Protein AF-A0A2R4KW93-F1 (afdb_monomer_lite)

Radius of gyration: 21.34 Å; chains: 1; bounding box: 61×33×48 Å

Sequence (169 aa):
RLFSSMPTSVLLRSTAVLHAAAIGPMVDVGSWVMSSKLMDTALTRGMVLGLVKSTFYDHFCAGEDAAAAAERVRSVYEASGLKGMLVYGVEHADDAATCDENMQHFLRTIEAAKSLPTSHFSSVVVKITAICPISLLKRVSDLLRWEYKSQNFKLSWKLRSFPVFSDSS

Foldseek 3Di:
DQCPLPDPVVVVLLVVLVVLVVDVVSVVVLVCCVVDCLCVDPVSVVVNVVVCCVHVCVNPPQDPALQSNLVSLVVSCVRGVDAAAAEDPDAADADQVQLVVVVVRLVRNVVSVVVDDCSSHDYYDDHVRRNDPPVVVVVVVVLVVVCVVDVVDDDPPDDCPDPVNPPND

Secondary structure (DSSP, 8-state):
-TTTTS-HHHHHHHHHHHHHHH-HHHHHHHHHHHHSGGGTSHHHHHHHHHHHIIIIIHHH-S-SSHHHHHHHHHHHHHHH-PPEEEE------SSHHHHHHHHHHHHHHHHHHHHS-TTTEEEEE--GGGTS-HHHHHHHHHHHHHHHH-TT---TT--TTSGGGSTT-

Structure (mmCIF, N/CA/C/O backbone):
data_AF-A0A2R4KW93-F1
#
_entry.id   AF-A0A2R4KW93-F1
#
loop_
_atom_site.group_PDB
_atom_site.id
_atom_site.type_symbol
_atom_site.label_atom_id
_atom_site.label_alt_id
_atom_site.label_comp_id
_atom_site.label_asym_id
_atom_site.label_entity_id
_atom_site.label_seq_id
_atom_site.pdbx_PDB_ins_code
_atom_site.Cartn_x
_atom_site.Cartn_y
_atom_site.Cartn_z
_atom_site.occupancy
_atom_site.B_iso_or_equiv
_atom_site.auth_seq_id
_atom_site.auth_comp_id
_atom_site.auth_asym_id
_atom_site.auth_atom_id
_atom_site.pdbx_PDB_model_num
ATOM 1 N N . ARG A 1 1 ? 1.742 -10.380 26.990 1.00 67.25 1 ARG A N 1
ATOM 2 C CA . ARG A 1 1 ? 0.655 -11.032 26.216 1.00 67.25 1 ARG A CA 1
ATOM 3 C C . ARG A 1 1 ? 0.236 -10.039 25.140 1.00 67.25 1 ARG A C 1
ATOM 5 O O . ARG A 1 1 ? -0.188 -8.962 25.511 1.00 67.25 1 ARG A O 1
ATOM 12 N N . LEU A 1 2 ? 0.417 -10.343 23.851 1.00 75.00 2 LEU A N 1
ATOM 13 C CA . LEU A 1 2 ? 0.266 -9.358 22.761 1.00 75.00 2 LEU A CA 1
ATOM 14 C C . LEU A 1 2 ? -1.121 -8.685 22.723 1.00 75.00 2 LEU A C 1
ATOM 16 O O . LEU A 1 2 ? -1.222 -7.494 22.475 1.00 75.00 2 LEU A O 1
ATOM 20 N N . PHE A 1 3 ? -2.176 -9.442 23.035 1.00 82.00 3 PHE A N 1
ATOM 21 C CA . PHE A 1 3 ? -3.566 -8.983 22.958 1.00 82.00 3 PHE A CA 1
ATOM 22 C C . PHE A 1 3 ? -4.198 -8.657 24.317 1.00 82.00 3 PHE A C 1
ATOM 24 O O . PHE A 1 3 ? -5.412 -8.517 24.400 1.00 82.00 3 PHE A O 1
ATOM 31 N N . SER A 1 4 ? -3.422 -8.562 25.405 1.00 84.00 4 SER A N 1
ATOM 32 C CA . SER A 1 4 ? -4.018 -8.351 26.736 1.00 84.00 4 SER A CA 1
ATOM 33 C C . SER A 1 4 ? -4.688 -6.990 26.910 1.00 84.00 4 SER A C 1
ATOM 35 O O . SER A 1 4 ? -5.534 -6.864 27.786 1.00 84.00 4 SER A O 1
ATOM 37 N N . SER A 1 5 ? -4.321 -5.991 26.105 1.00 83.50 5 SER A N 1
ATOM 38 C CA . SER A 1 5 ? -4.963 -4.672 26.105 1.00 83.50 5 SER A CA 1
ATOM 39 C C . SER A 1 5 ? -6.154 -4.566 25.145 1.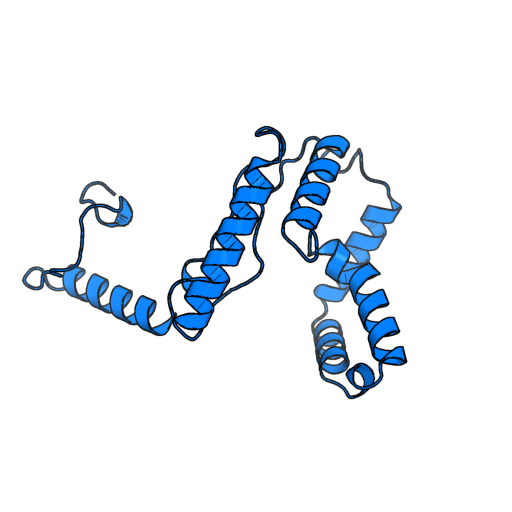00 83.50 5 SER A C 1
ATOM 41 O O . SER A 1 5 ? -6.785 -3.515 25.079 1.00 83.50 5 SER A O 1
ATOM 43 N N . MET A 1 6 ? -6.485 -5.634 24.406 1.00 85.88 6 MET A N 1
ATOM 44 C CA . MET A 1 6 ? -7.543 -5.614 23.394 1.00 85.88 6 MET A CA 1
ATOM 45 C C . MET A 1 6 ? -8.866 -6.164 23.946 1.00 85.88 6 MET A C 1
ATOM 47 O O . MET A 1 6 ? -8.869 -7.228 24.573 1.00 85.88 6 MET A O 1
ATOM 51 N N . PRO A 1 7 ? -10.010 -5.506 23.676 1.00 89.44 7 PRO A N 1
ATOM 52 C CA . PRO A 1 7 ? -11.316 -6.029 24.062 1.00 89.44 7 PRO A CA 1
ATOM 53 C C . PRO A 1 7 ? -11.619 -7.380 23.401 1.00 89.44 7 PRO A C 1
ATOM 55 O O . PRO A 1 7 ? -11.367 -7.578 22.211 1.00 89.44 7 PRO A O 1
ATOM 58 N N . THR A 1 8 ? -12.256 -8.297 24.136 1.00 92.75 8 THR A N 1
ATOM 59 C CA . THR A 1 8 ? -12.646 -9.620 23.613 1.00 92.75 8 THR A CA 1
ATOM 60 C C . THR A 1 8 ? -13.564 -9.521 22.392 1.00 92.75 8 THR A C 1
ATOM 62 O O . THR A 1 8 ? -13.446 -10.322 21.470 1.00 92.75 8 THR A O 1
ATOM 65 N N . SER A 1 9 ? -14.434 -8.508 22.333 1.00 91.44 9 SER A N 1
ATOM 66 C CA . SER A 1 9 ? -15.300 -8.250 21.175 1.00 91.44 9 SER A CA 1
ATOM 67 C C . SER A 1 9 ? -14.508 -7.952 19.897 1.00 91.44 9 SER A C 1
ATOM 69 O O . SER A 1 9 ? -14.866 -8.445 18.828 1.00 91.44 9 SER A O 1
ATOM 71 N N . VAL A 1 10 ? -13.405 -7.203 20.003 1.00 88.69 10 VAL A N 1
ATOM 72 C CA . VAL A 1 10 ? -12.506 -6.903 18.876 1.00 88.69 10 VAL A CA 1
ATOM 73 C C . VAL A 1 10 ? -11.824 -8.178 18.391 1.00 88.69 10 VAL A C 1
ATOM 75 O O . VAL A 1 10 ? -11.739 -8.402 17.184 1.00 88.69 10 VAL A O 1
ATOM 78 N N . LEU A 1 11 ? -11.393 -9.042 19.314 1.00 90.94 11 LEU A N 1
ATOM 79 C CA . LEU A 1 11 ? -10.766 -10.322 18.978 1.00 90.94 11 LEU A CA 1
ATOM 80 C C . LEU A 1 11 ? -11.750 -11.285 18.303 1.00 90.94 11 LEU A C 1
ATOM 82 O O . LEU A 1 11 ? -11.400 -11.897 17.296 1.00 90.94 11 LEU A O 1
ATOM 86 N N . LEU A 1 12 ? -12.986 -11.382 18.801 1.00 94.06 12 LEU A N 1
ATOM 87 C CA . LEU A 1 12 ? -14.033 -12.207 18.190 1.00 94.06 12 LEU A CA 1
ATOM 88 C C . LEU A 1 12 ? -14.399 -11.708 16.789 1.00 94.06 12 LEU A C 1
ATOM 90 O O . LEU A 1 12 ? -14.430 -12.501 15.851 1.00 94.06 12 LEU A O 1
ATOM 94 N N . ARG A 1 13 ? -14.605 -10.393 16.621 1.00 92.38 13 ARG A N 1
ATOM 95 C CA . ARG A 1 13 ? -14.867 -9.780 15.308 1.00 92.38 13 ARG A CA 1
ATOM 96 C C . ARG A 1 13 ? -13.715 -10.029 14.335 1.00 92.38 13 ARG A C 1
ATOM 98 O O . ARG A 1 13 ? -13.956 -10.448 13.209 1.00 92.38 13 ARG A O 1
ATOM 105 N N . SER A 1 14 ? -12.478 -9.826 14.783 1.00 91.81 14 SER A N 1
ATOM 106 C CA . SER A 1 14 ? -11.270 -10.083 13.988 1.00 91.81 14 SER A CA 1
ATOM 107 C C . SER A 1 14 ? -11.171 -11.547 13.560 1.00 91.81 14 SER A C 1
ATOM 109 O O . SER A 1 14 ? -10.913 -11.837 12.398 1.00 91.81 14 SER A O 1
ATOM 111 N N . THR A 1 15 ? -11.449 -12.471 14.480 1.00 94.00 15 THR A N 1
ATOM 112 C CA . THR A 1 15 ? -11.450 -13.916 14.213 1.00 94.00 15 THR A CA 1
ATOM 113 C C . THR A 1 15 ? -12.522 -14.289 13.188 1.00 94.00 15 THR A C 1
ATOM 115 O O . THR A 1 15 ? -12.241 -15.023 12.245 1.00 94.00 15 THR A O 1
ATOM 118 N N . ALA A 1 16 ? -13.734 -13.744 13.319 1.00 94.12 16 ALA A N 1
ATOM 119 C CA . ALA A 1 16 ? -14.820 -13.982 12.372 1.00 94.12 16 ALA A CA 1
ATOM 120 C C . ALA A 1 16 ? -14.486 -13.468 10.960 1.00 94.12 16 ALA A C 1
ATOM 122 O O . ALA A 1 16 ? -14.673 -14.199 9.989 1.00 94.12 16 ALA A O 1
ATOM 123 N N . VAL A 1 17 ? -13.950 -12.245 10.844 1.00 93.69 17 VAL A N 1
ATOM 124 C CA . VAL A 1 17 ? -13.523 -11.670 9.554 1.00 93.69 17 VAL A CA 1
ATOM 125 C C . VAL A 1 17 ? -12.410 -12.508 8.925 1.00 93.69 17 VAL A C 1
ATOM 127 O O . VAL A 1 17 ? -12.484 -12.825 7.739 1.00 93.69 17 VAL A O 1
ATOM 130 N N . LEU A 1 18 ? -11.415 -12.924 9.712 1.00 93.62 18 LEU A N 1
ATOM 131 C CA . LEU A 1 18 ? -10.307 -13.742 9.223 1.00 93.62 18 LEU A CA 1
ATOM 132 C C . LEU A 1 18 ? -10.777 -15.116 8.726 1.00 93.62 18 LEU A C 1
ATOM 134 O O . LEU A 1 18 ? -10.359 -15.559 7.659 1.00 93.62 18 LEU A O 1
ATOM 138 N N . HIS A 1 19 ? -11.683 -15.776 9.454 1.00 94.44 19 HIS A N 1
ATOM 139 C CA . HIS A 1 19 ? -12.269 -17.040 9.004 1.00 94.44 19 HIS A CA 1
ATOM 140 C C . HIS A 1 19 ? -13.100 -16.876 7.734 1.00 94.44 19 HIS A C 1
ATOM 142 O O . HIS A 1 19 ? -12.997 -17.712 6.840 1.00 94.44 19 HIS A O 1
ATOM 148 N N . ALA A 1 20 ? -13.882 -15.801 7.622 1.00 92.62 20 ALA A N 1
ATOM 149 C CA . ALA A 1 20 ? -14.628 -15.512 6.403 1.00 92.62 20 ALA A CA 1
ATOM 150 C C . ALA A 1 20 ? -13.688 -15.300 5.203 1.00 92.62 20 ALA A C 1
ATOM 152 O O . ALA A 1 20 ? -13.938 -15.854 4.136 1.00 92.62 20 ALA A O 1
ATOM 153 N N . ALA A 1 21 ? -12.579 -14.574 5.389 1.00 91.69 21 ALA A N 1
ATOM 154 C CA . ALA A 1 21 ? -11.564 -14.352 4.354 1.00 91.69 21 ALA A CA 1
ATOM 155 C C . ALA A 1 21 ? -10.820 -15.635 3.939 1.00 91.69 21 ALA A C 1
ATOM 157 O O . ALA A 1 21 ? -10.337 -15.731 2.815 1.00 91.69 21 ALA A O 1
ATOM 158 N N . ALA A 1 22 ? -10.722 -16.626 4.829 1.00 93.06 22 ALA A N 1
ATOM 159 C CA . ALA A 1 22 ? -10.073 -17.905 4.542 1.00 93.06 22 ALA A CA 1
ATOM 160 C C . ALA A 1 22 ? -10.954 -18.873 3.727 1.00 93.06 22 ALA A C 1
ATOM 162 O O . ALA A 1 22 ? -10.458 -19.878 3.216 1.00 93.06 22 ALA A O 1
ATOM 163 N N . ILE A 1 23 ? -12.257 -18.600 3.605 1.00 94.69 23 ILE A N 1
ATOM 164 C CA . ILE A 1 23 ? -13.203 -19.436 2.862 1.00 94.69 23 ILE A CA 1
ATOM 165 C C . ILE A 1 23 ? -13.326 -18.882 1.439 1.00 94.69 23 ILE A C 1
ATOM 167 O O . ILE A 1 23 ? -14.016 -17.890 1.218 1.00 94.69 23 ILE A O 1
ATOM 171 N N . GLY A 1 24 ? -12.700 -19.551 0.464 1.00 92.31 24 GLY A N 1
ATOM 172 C CA . GLY A 1 24 ? -12.696 -19.134 -0.951 1.00 92.31 24 GLY A CA 1
ATOM 173 C C . GLY A 1 24 ? -14.073 -18.726 -1.498 1.00 92.31 24 GLY A C 1
ATOM 174 O O . GLY A 1 24 ? -14.223 -17.582 -1.919 1.00 92.31 24 GLY A O 1
ATOM 175 N N . PRO A 1 25 ? -15.120 -19.566 -1.366 1.00 94.62 25 PRO A N 1
ATOM 176 C CA . PRO A 1 25 ? -16.466 -19.210 -1.821 1.00 94.62 25 PRO A CA 1
ATOM 177 C C . PRO A 1 25 ? -17.031 -17.916 -1.215 1.00 94.62 25 PRO A C 1
ATOM 179 O O . PRO A 1 25 ? -17.805 -17.220 -1.864 1.00 94.62 25 PRO A O 1
ATOM 182 N N . MET A 1 26 ? -16.660 -17.567 0.022 1.00 91.25 26 MET A N 1
ATOM 183 C CA . MET A 1 26 ? -17.099 -16.315 0.647 1.00 91.25 26 MET A CA 1
ATOM 184 C C . MET A 1 26 ? -16.399 -15.104 0.015 1.00 91.25 26 MET A C 1
ATOM 186 O O . MET A 1 26 ? -17.035 -14.080 -0.237 1.00 91.25 26 MET A O 1
ATOM 190 N N . VAL A 1 27 ? -15.106 -15.229 -0.293 1.00 90.19 27 VAL A N 1
ATOM 191 C CA . VAL A 1 27 ? -14.346 -14.199 -1.018 1.00 90.19 27 VAL A CA 1
ATOM 192 C C . VAL A 1 27 ? -14.896 -14.009 -2.435 1.00 90.19 27 VAL A C 1
ATOM 194 O O . VAL A 1 27 ? -15.042 -12.870 -2.890 1.00 90.19 27 VAL A O 1
ATOM 197 N N . ASP A 1 28 ? -15.276 -15.099 -3.103 1.00 92.69 28 ASP A N 1
ATOM 198 C CA . ASP A 1 28 ? -15.870 -15.063 -4.442 1.00 92.69 28 ASP A CA 1
ATOM 199 C C . ASP A 1 28 ? -17.220 -14.336 -4.439 1.00 92.69 28 ASP A C 1
ATOM 201 O O . ASP A 1 28 ? -17.458 -13.459 -5.271 1.00 92.69 28 ASP A O 1
ATOM 205 N N . VAL A 1 29 ? -18.085 -14.629 -3.459 1.00 91.62 29 VAL A N 1
ATOM 206 C CA . VAL A 1 29 ? -19.358 -13.911 -3.274 1.00 91.62 29 VAL A CA 1
ATOM 207 C C . VAL A 1 29 ? -19.112 -12.425 -3.026 1.00 91.62 29 VAL A C 1
ATOM 209 O O . VAL A 1 29 ? -19.776 -11.593 -3.641 1.00 91.62 29 VAL A O 1
ATOM 212 N N . GLY A 1 30 ? -18.147 -12.068 -2.174 1.00 90.50 30 GLY A N 1
ATOM 213 C CA . GLY A 1 30 ? -17.786 -10.669 -1.934 1.00 90.50 30 GLY A CA 1
ATOM 214 C C . GLY A 1 30 ? -17.335 -9.955 -3.212 1.00 90.50 30 GLY A C 1
ATOM 215 O O . GLY A 1 30 ? -17.814 -8.864 -3.518 1.00 90.50 30 GLY A O 1
ATOM 216 N N . SER A 1 31 ? -16.481 -10.604 -4.002 1.00 90.75 31 SER A N 1
ATOM 217 C CA . SER A 1 31 ? -15.989 -10.080 -5.283 1.00 90.75 31 SER A CA 1
ATOM 218 C C . SER A 1 31 ? -17.117 -9.911 -6.305 1.00 90.75 31 SER A C 1
ATOM 220 O O . SER A 1 31 ? -17.186 -8.901 -7.012 1.00 90.75 31 SER A O 1
ATOM 222 N N . TRP A 1 32 ? -18.054 -10.861 -6.344 1.00 93.88 32 TRP A N 1
ATOM 223 C CA . TRP A 1 32 ? -19.257 -10.763 -7.164 1.00 93.88 32 TRP A CA 1
ATOM 224 C C . TRP A 1 32 ? -20.152 -9.598 -6.725 1.00 93.88 32 TRP A C 1
ATOM 226 O O . TRP A 1 32 ? -20.562 -8.799 -7.561 1.00 93.88 32 TRP A O 1
ATOM 236 N N . VAL A 1 33 ? -20.406 -9.430 -5.421 1.00 91.75 33 VAL A N 1
ATOM 237 C CA . VAL A 1 33 ? -21.207 -8.305 -4.904 1.00 91.75 33 VAL A CA 1
ATOM 238 C C . VAL A 1 33 ? -20.583 -6.969 -5.310 1.00 91.75 33 VAL A C 1
ATOM 240 O O . VAL A 1 33 ? -21.297 -6.100 -5.816 1.00 91.75 33 VAL A O 1
ATOM 243 N N . MET A 1 34 ? -19.262 -6.828 -5.158 1.00 89.38 34 MET A N 1
ATOM 244 C CA . MET A 1 34 ? -18.517 -5.609 -5.504 1.00 89.38 34 MET A CA 1
ATOM 245 C C . MET A 1 34 ? -18.493 -5.305 -7.009 1.00 89.38 34 MET A C 1
ATOM 247 O O . MET A 1 34 ? -18.284 -4.156 -7.386 1.00 89.38 34 MET A O 1
ATOM 251 N N . SER A 1 35 ? -18.729 -6.301 -7.866 1.00 91.12 35 SER A N 1
ATOM 252 C CA . SER A 1 35 ? -18.816 -6.144 -9.327 1.00 91.12 35 SER A CA 1
ATOM 253 C C . SER A 1 35 ? -20.254 -6.158 -9.866 1.00 91.12 35 SER A C 1
ATOM 255 O O . SER A 1 35 ? -20.471 -6.017 -11.068 1.00 91.12 35 SER A O 1
ATOM 257 N N . SER A 1 36 ? -21.253 -6.319 -8.994 1.00 91.25 36 SER A N 1
ATOM 258 C CA . SER A 1 36 ? -22.665 -6.429 -9.370 1.00 91.25 36 SER A CA 1
ATOM 259 C C . SER A 1 36 ? -23.372 -5.072 -9.473 1.00 91.25 36 SER A C 1
ATOM 261 O O . SER A 1 36 ? -22.928 -4.063 -8.925 1.00 91.25 36 SER A O 1
ATOM 263 N N . LYS A 1 37 ? -24.580 -5.083 -10.055 1.00 89.75 37 LYS A N 1
ATOM 264 C CA . LYS A 1 37 ? -25.477 -3.913 -10.134 1.00 89.75 37 LYS A CA 1
ATOM 265 C C . LYS A 1 37 ? -25.911 -3.348 -8.775 1.00 89.75 37 LYS A C 1
ATOM 267 O O . LYS A 1 37 ? -26.476 -2.259 -8.709 1.00 89.75 37 LYS A O 1
ATOM 272 N N . LEU A 1 38 ? -25.647 -4.056 -7.671 1.00 84.06 38 LEU A N 1
ATOM 273 C CA . LEU A 1 38 ? -25.853 -3.521 -6.321 1.00 84.06 38 LEU A CA 1
ATOM 274 C C . LEU A 1 38 ? -24.967 -2.295 -6.049 1.00 84.06 38 LEU A C 1
ATOM 276 O O . LEU A 1 38 ? -25.319 -1.475 -5.200 1.00 84.06 38 LEU A O 1
ATOM 280 N N . MET A 1 39 ? -23.859 -2.139 -6.781 1.00 89.50 39 MET A N 1
ATOM 281 C CA . MET A 1 39 ? -23.004 -0.950 -6.741 1.00 89.50 39 MET A CA 1
ATOM 282 C C . MET A 1 39 ? -23.536 0.234 -7.559 1.00 89.50 39 MET A C 1
ATOM 284 O O . MET A 1 39 ? -23.073 1.354 -7.348 1.00 89.50 39 MET A O 1
ATOM 288 N N . ASP A 1 40 ? -24.515 0.028 -8.444 1.00 88.06 40 ASP A N 1
ATOM 289 C CA . ASP A 1 40 ? -24.965 1.069 -9.381 1.00 88.06 40 ASP A CA 1
ATOM 290 C C . ASP A 1 40 ? -25.869 2.110 -8.709 1.00 88.06 40 ASP A C 1
ATOM 292 O O . ASP A 1 40 ? -25.903 3.274 -9.108 1.00 88.06 40 ASP A O 1
ATOM 296 N N . THR A 1 41 ? -26.603 1.711 -7.666 1.00 89.25 41 THR A N 1
ATOM 297 C CA . THR A 1 41 ? -27.557 2.596 -6.981 1.00 89.25 41 THR A CA 1
ATOM 298 C C . THR A 1 41 ? -26.934 3.173 -5.714 1.00 89.25 41 THR A C 1
ATOM 300 O O . THR A 1 41 ? -26.390 2.436 -4.895 1.00 89.25 41 THR A O 1
ATOM 303 N N . ALA A 1 42 ? -27.056 4.487 -5.497 1.00 87.81 42 ALA A N 1
ATOM 304 C CA . ALA A 1 42 ? -26.417 5.171 -4.366 1.00 87.81 42 ALA A CA 1
ATOM 305 C C . ALA A 1 42 ? -26.795 4.582 -2.991 1.00 87.81 42 ALA A C 1
ATOM 307 O O . ALA A 1 42 ? -25.938 4.452 -2.118 1.00 87.81 42 ALA A O 1
ATOM 308 N N . LEU A 1 43 ? -28.059 4.178 -2.811 1.00 91.19 43 LEU A N 1
ATOM 309 C CA . LEU A 1 43 ? -28.551 3.607 -1.555 1.00 91.19 43 LEU A CA 1
ATOM 310 C C . LEU A 1 43 ? -27.926 2.235 -1.255 1.00 91.19 43 LEU A C 1
ATOM 312 O O . LEU A 1 43 ? -27.356 2.032 -0.183 1.00 91.19 43 LEU A O 1
ATOM 316 N N . THR A 1 44 ? -28.012 1.298 -2.202 1.00 88.38 44 THR A N 1
ATOM 317 C CA . THR A 1 44 ? -27.484 -0.067 -2.038 1.00 88.38 44 THR A CA 1
ATOM 318 C C . THR A 1 44 ? -25.964 -0.061 -1.952 1.00 88.38 44 THR A C 1
ATOM 320 O O . THR A 1 44 ? -25.396 -0.736 -1.095 1.00 88.38 44 THR A O 1
ATOM 323 N N . ARG A 1 45 ? -25.304 0.779 -2.757 1.00 89.75 45 ARG A N 1
ATOM 324 C CA . ARG A 1 45 ? -23.861 1.014 -2.686 1.00 89.75 45 ARG A CA 1
ATOM 325 C C . ARG A 1 45 ? -23.446 1.508 -1.304 1.00 89.75 45 ARG A C 1
ATOM 327 O O . ARG A 1 45 ? -22.499 0.974 -0.739 1.00 89.75 45 ARG A O 1
ATOM 334 N N . GLY A 1 46 ? -24.157 2.489 -0.747 1.00 89.44 46 GLY A N 1
ATOM 335 C CA . GLY A 1 46 ? -23.874 3.023 0.586 1.00 89.44 46 GLY A CA 1
ATOM 336 C C . GLY A 1 46 ? -23.985 1.962 1.682 1.00 89.44 46 GLY A C 1
ATOM 337 O O . GLY A 1 46 ? -23.099 1.861 2.527 1.00 89.44 46 GLY A O 1
ATOM 338 N N . MET A 1 47 ? -25.024 1.123 1.634 1.00 90.06 47 MET A N 1
ATOM 339 C CA . MET A 1 47 ? -25.194 0.015 2.581 1.00 90.06 47 MET A CA 1
ATOM 340 C C . MET A 1 47 ? -24.063 -1.012 2.487 1.00 90.06 47 MET A C 1
ATOM 342 O O . MET A 1 47 ? -23.481 -1.386 3.505 1.00 90.06 47 MET A O 1
ATOM 346 N N . VAL A 1 48 ? -23.728 -1.448 1.272 1.00 89.38 48 VAL A N 1
ATOM 347 C CA . VAL A 1 48 ? -22.670 -2.442 1.057 1.00 89.38 48 VAL A CA 1
ATOM 348 C C . VAL A 1 48 ? -21.305 -1.878 1.451 1.00 89.38 48 VAL A C 1
ATOM 350 O O . VAL A 1 48 ? -20.580 -2.532 2.196 1.00 89.38 48 VAL A O 1
ATOM 353 N N . LEU A 1 49 ? -20.966 -0.653 1.034 1.00 89.31 49 LEU A N 1
ATOM 354 C CA . LEU A 1 49 ? -19.713 -0.007 1.435 1.00 89.31 49 LEU A CA 1
ATOM 355 C C . LEU A 1 49 ? -19.646 0.206 2.947 1.00 89.31 49 LEU A C 1
ATOM 357 O O . LEU A 1 49 ? -18.589 -0.005 3.530 1.00 89.31 49 LEU A O 1
ATOM 361 N N . GLY A 1 50 ? -20.758 0.559 3.597 1.00 90.06 50 GLY A N 1
ATOM 362 C CA . GLY A 1 50 ? -20.832 0.654 5.054 1.00 90.06 50 GLY A CA 1
ATOM 363 C C . GLY A 1 50 ? -20.520 -0.677 5.740 1.00 90.06 50 GLY A C 1
ATOM 364 O O . GLY A 1 50 ? -19.709 -0.715 6.664 1.00 90.06 50 GLY A O 1
ATOM 365 N N . LEU A 1 51 ? -21.094 -1.777 5.243 1.00 88.75 51 LEU A N 1
ATOM 366 C CA . LEU A 1 51 ? -20.860 -3.121 5.772 1.00 88.75 51 LEU A CA 1
ATOM 367 C C . LEU A 1 51 ? -19.416 -3.587 5.551 1.00 88.75 51 LEU A C 1
ATOM 369 O O . LEU A 1 51 ? -18.787 -4.112 6.473 1.00 88.75 51 LEU A O 1
ATOM 373 N N . VAL A 1 52 ? -18.866 -3.373 4.353 1.00 88.81 52 VAL A N 1
ATOM 374 C CA . VAL A 1 52 ? -17.462 -3.681 4.033 1.00 88.81 52 VAL A CA 1
ATOM 375 C C . VAL A 1 52 ? -16.527 -2.846 4.909 1.00 88.81 52 VAL A C 1
ATOM 377 O O . VAL A 1 52 ? -15.585 -3.389 5.493 1.00 88.81 52 VAL A O 1
ATOM 380 N N . LYS A 1 53 ? -16.838 -1.552 5.081 1.00 88.75 53 LYS A N 1
ATOM 381 C CA . LYS A 1 53 ? -16.105 -0.631 5.954 1.00 88.75 53 LYS A CA 1
ATOM 382 C C . LYS A 1 53 ? -16.077 -1.143 7.391 1.00 88.75 53 LYS A C 1
ATOM 384 O O . LYS A 1 53 ? -15.009 -1.228 7.983 1.00 88.75 53 LYS A O 1
ATOM 389 N N . SER A 1 54 ? -17.219 -1.577 7.926 1.00 86.62 54 SER A N 1
ATOM 390 C CA . SER A 1 54 ? -17.334 -2.116 9.286 1.00 86.62 54 SER A CA 1
ATOM 391 C C . SER A 1 54 ? -16.864 -3.567 9.446 1.00 86.62 54 SER A C 1
ATOM 393 O O . SER A 1 54 ? -17.033 -4.144 10.520 1.00 86.62 54 SER A O 1
ATOM 395 N N . THR A 1 55 ? -16.301 -4.210 8.425 1.00 88.31 55 THR A N 1
ATOM 396 C CA . THR A 1 55 ? -15.840 -5.607 8.508 1.00 88.31 55 THR A CA 1
ATOM 397 C C . THR A 1 55 ? -14.411 -5.739 7.995 1.00 88.31 55 THR A C 1
ATOM 399 O O . THR A 1 55 ? -13.478 -5.453 8.742 1.00 88.31 55 THR A O 1
ATOM 402 N N . PHE A 1 56 ? -14.239 -6.159 6.743 1.00 89.31 56 PHE A N 1
ATOM 403 C CA . PHE A 1 56 ? -12.951 -6.458 6.124 1.00 89.31 56 PHE A CA 1
ATOM 404 C C . PHE A 1 56 ? -12.049 -5.234 6.064 1.00 89.31 56 PHE A C 1
ATOM 406 O O . PHE A 1 56 ? -10.872 -5.323 6.399 1.00 89.31 56 PHE A O 1
ATOM 413 N N . TYR A 1 57 ? -12.605 -4.085 5.690 1.00 90.06 57 TYR A N 1
ATOM 414 C CA . TYR A 1 57 ? -11.820 -2.871 5.542 1.00 90.06 57 TYR A CA 1
ATOM 415 C C . TYR A 1 57 ? -11.211 -2.426 6.875 1.00 90.06 57 TYR A C 1
ATOM 417 O O . TYR A 1 57 ? -10.005 -2.288 6.971 1.00 90.06 57 TYR A O 1
ATOM 425 N N . ASP A 1 58 ? -12.008 -2.277 7.934 1.00 89.06 58 ASP A N 1
ATOM 426 C CA . ASP A 1 58 ? -11.502 -1.879 9.256 1.00 89.06 58 ASP A CA 1
ATOM 427 C C . ASP A 1 58 ? -10.552 -2.921 9.885 1.00 89.06 58 ASP A C 1
ATOM 429 O O . ASP A 1 58 ? -9.750 -2.582 10.760 1.00 89.06 58 ASP A O 1
ATOM 433 N N . HIS A 1 59 ? -10.618 -4.180 9.435 1.00 90.25 59 HIS A N 1
ATOM 434 C CA . HIS A 1 59 ? -9.708 -5.242 9.863 1.00 90.25 59 HIS A CA 1
ATOM 435 C C . HIS A 1 59 ? -8.357 -5.215 9.125 1.00 90.25 59 HIS A C 1
ATOM 437 O O . HIS A 1 59 ? -7.321 -5.383 9.765 1.00 90.25 59 HIS A O 1
ATOM 443 N N . PHE A 1 60 ? -8.351 -4.992 7.805 1.00 92.12 60 PHE A N 1
ATOM 444 C CA . PHE A 1 60 ? -7.149 -5.086 6.962 1.00 92.12 60 PHE A CA 1
ATOM 445 C C . PHE A 1 60 ? -6.538 -3.733 6.567 1.00 92.12 60 PHE A C 1
ATOM 447 O O . PHE A 1 60 ? -5.350 -3.663 6.255 1.00 92.12 60 PHE A O 1
ATOM 454 N N . CYS A 1 61 ? -7.319 -2.656 6.581 1.00 93.38 61 CYS A N 1
ATOM 455 C CA . CYS A 1 61 ? -6.909 -1.318 6.174 1.00 93.38 61 CYS A CA 1
ATOM 456 C C . CYS A 1 61 ? -6.885 -0.376 7.382 1.00 93.38 61 CYS A C 1
ATOM 458 O O . CYS A 1 61 ? -7.838 -0.281 8.154 1.00 93.38 61 CYS A O 1
ATOM 460 N N . ALA A 1 62 ? -5.782 0.357 7.531 1.00 93.25 62 ALA A N 1
ATOM 461 C CA . ALA A 1 62 ? -5.613 1.307 8.627 1.00 93.25 62 ALA A CA 1
ATOM 462 C C . ALA A 1 62 ? -6.414 2.609 8.428 1.00 93.25 62 ALA A C 1
ATOM 464 O O . ALA A 1 62 ? -6.716 3.286 9.407 1.00 93.25 62 ALA A O 1
ATOM 465 N N . GLY A 1 63 ? -6.763 2.956 7.187 1.00 93.00 63 GLY A N 1
ATOM 466 C CA . GLY A 1 63 ? -7.493 4.173 6.840 1.00 93.00 63 GLY A CA 1
ATOM 467 C C . GLY A 1 63 ? -7.587 4.383 5.328 1.00 93.00 63 GLY A C 1
ATOM 468 O O . GLY A 1 63 ? -6.875 3.725 4.565 1.00 93.00 63 GLY A O 1
ATOM 469 N N . GLU A 1 64 ? -8.490 5.276 4.907 1.00 91.69 64 GLU A N 1
ATOM 470 C CA . GLU A 1 64 ? -8.769 5.575 3.484 1.00 91.69 64 GLU A CA 1
ATOM 471 C C . GLU A 1 64 ? -7.686 6.451 2.854 1.00 91.69 64 GLU A C 1
ATOM 473 O O . GLU A 1 64 ? -7.486 6.432 1.642 1.00 91.69 64 GLU A O 1
ATOM 478 N N . ASP A 1 65 ? -6.939 7.162 3.692 1.00 93.12 65 ASP A N 1
ATOM 479 C CA . ASP A 1 65 ? -5.820 7.999 3.308 1.00 93.12 65 ASP A CA 1
ATOM 480 C C . ASP A 1 65 ? -4.666 7.879 4.319 1.00 93.12 65 ASP A C 1
ATOM 482 O O . ASP A 1 65 ? -4.753 7.203 5.352 1.00 93.12 65 ASP A O 1
ATOM 486 N N . ALA A 1 66 ? -3.551 8.536 3.996 1.00 92.62 66 ALA A N 1
ATOM 487 C CA . ALA A 1 66 ? -2.339 8.500 4.805 1.00 92.62 66 ALA A CA 1
ATOM 488 C C . ALA A 1 66 ? -2.534 9.106 6.208 1.00 92.62 66 ALA A C 1
ATOM 490 O O . ALA A 1 66 ? -1.904 8.638 7.157 1.00 92.62 66 ALA A O 1
ATOM 491 N N . ALA A 1 67 ? -3.407 10.108 6.359 1.00 92.94 67 ALA A N 1
ATOM 492 C CA . ALA A 1 67 ? -3.663 10.751 7.644 1.00 92.94 67 ALA A CA 1
ATOM 493 C C . ALA A 1 67 ? -4.476 9.828 8.561 1.00 92.94 67 ALA A C 1
ATOM 495 O O . ALA A 1 67 ? -4.080 9.584 9.700 1.00 92.94 67 ALA A O 1
ATOM 496 N N . ALA A 1 68 ? -5.551 9.228 8.045 1.00 94.62 68 ALA A N 1
ATOM 497 C CA . ALA A 1 68 ? -6.342 8.235 8.766 1.00 94.62 68 ALA A CA 1
ATOM 498 C C . ALA A 1 68 ? -5.491 7.020 9.176 1.00 94.62 68 ALA A C 1
ATOM 500 O O . ALA A 1 68 ? -5.593 6.541 10.307 1.00 94.62 68 ALA A O 1
ATOM 501 N N . ALA A 1 69 ? -4.600 6.557 8.291 1.00 95.25 69 ALA A N 1
ATOM 502 C CA . ALA A 1 69 ? -3.667 5.480 8.607 1.00 95.25 69 ALA A CA 1
ATOM 503 C C . ALA A 1 69 ? -2.674 5.870 9.719 1.00 95.25 69 ALA A C 1
ATOM 505 O O . ALA A 1 69 ? -2.419 5.065 10.617 1.00 95.25 69 ALA A O 1
ATOM 506 N N . ALA A 1 70 ? -2.142 7.096 9.700 1.00 94.25 70 ALA A N 1
ATOM 507 C CA . ALA A 1 70 ? -1.246 7.591 10.744 1.00 94.25 70 ALA A CA 1
ATOM 508 C C . ALA A 1 70 ? -1.947 7.676 12.112 1.00 94.25 70 ALA A C 1
ATOM 510 O O . ALA A 1 70 ? -1.415 7.191 13.114 1.00 94.25 70 ALA A O 1
ATOM 511 N N . GLU A 1 71 ? -3.177 8.190 12.147 1.00 94.75 71 GLU A N 1
ATOM 512 C CA . GLU A 1 71 ? -4.001 8.223 13.360 1.00 94.75 71 GLU A CA 1
ATOM 513 C C . GLU A 1 71 ? -4.279 6.820 13.910 1.00 94.75 71 GLU A C 1
ATOM 515 O O . GLU A 1 71 ? -4.203 6.584 15.121 1.00 94.75 71 GLU A O 1
ATOM 520 N N . ARG A 1 72 ? -4.524 5.845 13.027 1.00 94.50 72 ARG A N 1
ATOM 521 C CA . ARG A 1 72 ? -4.687 4.449 13.439 1.00 94.50 72 ARG A CA 1
ATOM 522 C C . ARG A 1 72 ? -3.405 3.876 14.041 1.00 94.50 72 ARG A C 1
ATOM 524 O O . ARG A 1 72 ? -3.482 3.203 15.067 1.00 94.50 72 ARG A O 1
ATOM 531 N N . VAL A 1 73 ? -2.238 4.156 13.457 1.00 94.88 73 VAL A N 1
ATOM 532 C CA . VAL A 1 73 ? -0.938 3.741 14.017 1.00 94.88 73 VAL A CA 1
ATOM 533 C C . VAL A 1 73 ? -0.726 4.335 15.408 1.00 94.88 73 VAL A C 1
ATOM 535 O O . VAL A 1 73 ? -0.347 3.609 16.328 1.00 94.88 73 VAL A O 1
ATOM 538 N N . ARG A 1 74 ? -1.032 5.625 15.589 1.00 94.75 74 ARG A N 1
ATOM 539 C CA . ARG A 1 74 ? -0.966 6.296 16.892 1.00 94.75 74 ARG A CA 1
ATOM 540 C C . ARG A 1 74 ? -1.846 5.593 17.929 1.00 94.75 74 ARG A C 1
ATOM 542 O O . ARG A 1 74 ? -1.353 5.234 18.993 1.00 94.75 74 ARG A O 1
ATOM 549 N N . SER A 1 75 ? -3.108 5.323 17.591 1.00 92.50 75 SER A N 1
ATOM 550 C CA . SER A 1 75 ? -4.047 4.626 18.481 1.00 92.50 75 SER A CA 1
ATOM 551 C C . SER A 1 75 ? -3.575 3.215 18.859 1.00 92.50 75 SER A C 1
ATOM 553 O O . SER A 1 75 ? -3.654 2.827 20.025 1.00 92.50 75 SER A O 1
ATOM 555 N N . VAL A 1 76 ? -3.041 2.450 17.899 1.00 91.44 76 VAL A N 1
ATOM 556 C CA . VAL A 1 76 ? -2.507 1.101 18.156 1.00 91.44 76 VAL A CA 1
ATOM 557 C C . VAL A 1 76 ? -1.305 1.158 19.097 1.00 91.44 76 VAL A C 1
ATOM 559 O O . VAL A 1 76 ? -1.229 0.360 20.038 1.00 91.44 76 VAL A O 1
ATOM 562 N N . TYR A 1 77 ? -0.395 2.108 18.881 1.00 93.19 77 TYR A N 1
ATOM 563 C CA . TYR A 1 77 ? 0.765 2.288 19.743 1.00 93.19 77 TYR A CA 1
ATOM 564 C C . TYR A 1 77 ? 0.357 2.685 21.165 1.00 93.19 77 TYR A C 1
ATOM 566 O O . TYR A 1 77 ? 0.795 2.050 22.120 1.00 93.19 77 TYR A O 1
ATOM 574 N N . GLU A 1 78 ? -0.530 3.667 21.324 1.00 91.56 78 GLU A N 1
ATOM 575 C CA . GLU A 1 78 ? -1.023 4.104 22.639 1.00 91.56 78 GLU A CA 1
ATOM 576 C C . GLU A 1 78 ? -1.718 2.966 23.408 1.00 91.56 78 GLU A C 1
ATOM 578 O O . GLU A 1 78 ? -1.557 2.847 24.621 1.00 91.56 78 GLU A O 1
ATOM 583 N N . ALA A 1 79 ? -2.445 2.087 22.711 1.00 88.62 79 ALA A N 1
ATOM 584 C CA . ALA A 1 79 ? -3.174 0.983 23.334 1.00 88.62 79 ALA A CA 1
ATOM 585 C C . ALA A 1 79 ? -2.316 -0.259 23.645 1.00 88.62 79 ALA A C 1
ATOM 587 O O . ALA A 1 79 ? -2.696 -1.072 24.491 1.00 88.62 79 ALA A O 1
ATOM 588 N N . SER A 1 80 ? -1.206 -0.485 22.937 1.00 89.00 80 SER A N 1
ATOM 589 C CA . SER A 1 80 ? -0.483 -1.772 22.999 1.00 89.00 80 SER A CA 1
ATOM 590 C C . SER A 1 80 ? 1.042 -1.674 23.033 1.00 89.00 80 SER A C 1
ATOM 592 O O . SER A 1 80 ? 1.710 -2.676 23.283 1.00 89.00 80 SER A O 1
ATOM 594 N N . GLY A 1 81 ? 1.605 -0.496 22.768 1.00 90.44 81 GLY A N 1
ATOM 595 C CA . GLY A 1 81 ? 3.036 -0.291 22.541 1.00 90.44 81 GLY A CA 1
ATOM 596 C C . GLY A 1 81 ? 3.542 -0.849 21.207 1.00 90.44 81 GLY A C 1
ATOM 597 O O . GLY A 1 81 ? 4.748 -0.823 20.954 1.00 90.44 81 GLY A O 1
ATOM 598 N N . LEU A 1 82 ? 2.657 -1.373 20.349 1.00 90.81 82 LEU A N 1
ATOM 599 C CA . LEU A 1 82 ? 3.035 -1.910 19.044 1.00 90.81 82 LEU A CA 1
ATOM 600 C C . LEU A 1 82 ? 3.228 -0.793 18.027 1.00 90.81 82 LEU A C 1
ATOM 602 O O . LEU A 1 82 ? 2.393 0.097 17.886 1.00 90.81 82 LEU A O 1
ATOM 606 N N . LYS A 1 83 ? 4.331 -0.879 17.286 1.00 94.25 83 LYS A N 1
ATOM 607 C CA . LYS A 1 83 ? 4.653 0.064 16.218 1.00 94.25 83 LYS A CA 1
ATOM 608 C C . LYS A 1 83 ? 3.988 -0.351 14.914 1.00 94.25 83 LYS A C 1
ATOM 610 O O . LYS A 1 83 ? 3.989 -1.531 14.567 1.00 94.25 83 LYS A O 1
ATOM 615 N N . GLY A 1 84 ? 3.478 0.628 14.176 1.00 92.88 84 GLY A N 1
ATOM 616 C CA . GLY A 1 84 ? 2.928 0.412 12.841 1.00 92.88 84 GLY A CA 1
ATOM 617 C C . GLY A 1 84 ? 3.989 0.452 11.740 1.00 92.88 84 GLY A C 1
ATOM 618 O O . GLY A 1 84 ? 4.966 1.196 11.830 1.00 92.88 84 GLY A O 1
ATOM 619 N N . MET A 1 85 ? 3.754 -0.308 10.672 1.00 95.12 85 MET A N 1
ATOM 620 C CA . MET A 1 85 ? 4.396 -0.110 9.370 1.00 95.12 85 MET A CA 1
ATOM 621 C C . MET A 1 85 ? 3.365 0.525 8.441 1.00 95.12 85 MET A C 1
ATOM 623 O O . MET A 1 85 ? 2.288 -0.040 8.250 1.00 95.12 85 MET A O 1
ATOM 627 N N . LEU A 1 86 ? 3.665 1.699 7.887 1.00 94.81 86 LEU A N 1
ATOM 628 C CA . LEU A 1 86 ? 2.740 2.392 6.992 1.00 94.81 86 LEU A CA 1
ATOM 629 C C . LEU A 1 86 ? 2.941 1.907 5.557 1.00 94.81 86 LEU A C 1
ATOM 631 O O . LEU A 1 86 ? 4.049 1.958 5.023 1.00 94.81 86 LEU A O 1
ATOM 635 N N . VAL A 1 87 ? 1.861 1.430 4.940 1.00 94.62 87 VAL A N 1
ATOM 636 C CA . VAL A 1 87 ? 1.877 0.831 3.602 1.00 94.62 87 VAL A CA 1
ATOM 637 C C . VAL A 1 87 ? 0.798 1.486 2.751 1.00 94.62 87 VAL A C 1
ATOM 639 O O . VAL A 1 87 ? -0.387 1.349 3.048 1.00 94.62 87 VAL A O 1
ATOM 642 N N . TYR A 1 88 ? 1.195 2.159 1.669 1.00 95.00 88 TYR A N 1
ATOM 643 C CA . TYR A 1 88 ? 0.250 2.497 0.606 1.00 95.00 88 TYR A CA 1
ATOM 644 C C . TYR A 1 88 ? -0.074 1.214 -0.173 1.00 95.00 88 TYR A C 1
ATOM 646 O O . TYR A 1 88 ? 0.823 0.548 -0.693 1.00 95.00 88 TYR A O 1
ATOM 654 N N . GLY A 1 89 ? -1.351 0.827 -0.180 1.00 91.50 89 GLY A N 1
ATOM 655 C CA . GLY A 1 89 ? -1.815 -0.521 -0.535 1.00 91.50 89 GLY A CA 1
ATOM 656 C C . GLY A 1 89 ? -1.723 -0.914 -2.012 1.00 91.50 89 GLY A C 1
ATOM 657 O O . GLY A 1 89 ? -2.218 -1.976 -2.370 1.00 91.50 89 GLY A O 1
ATOM 658 N N . VAL A 1 90 ? -1.114 -0.095 -2.871 1.00 92.69 90 VAL A N 1
ATOM 659 C CA . VAL A 1 90 ? -0.952 -0.416 -4.293 1.00 92.69 90 VAL A CA 1
ATOM 660 C C . VAL A 1 90 ? 0.127 -1.490 -4.497 1.00 92.69 90 VAL A C 1
ATOM 662 O O . VAL A 1 90 ? 1.138 -1.522 -3.783 1.00 92.69 90 VAL A O 1
ATOM 665 N N . GLU A 1 91 ? -0.087 -2.375 -5.472 1.00 89.69 91 GLU A N 1
ATOM 666 C CA . GLU A 1 91 ? 0.830 -3.480 -5.788 1.00 89.69 91 GLU A CA 1
ATOM 667 C C . GLU A 1 91 ? 1.676 -3.214 -7.034 1.00 89.69 91 GLU A C 1
ATOM 669 O O . GLU A 1 91 ? 2.882 -3.469 -7.027 1.00 89.69 91 GLU A O 1
ATOM 674 N N . HIS A 1 92 ? 1.080 -2.683 -8.102 1.00 90.81 92 HIS A N 1
ATOM 675 C CA . HIS A 1 92 ? 1.789 -2.391 -9.344 1.00 90.81 92 HIS A CA 1
ATOM 676 C C . HIS A 1 92 ? 1.218 -1.177 -10.078 1.00 90.81 92 HIS A C 1
ATOM 678 O O . HIS A 1 92 ? 0.107 -0.730 -9.800 1.00 90.81 92 HIS A O 1
ATOM 684 N N . ALA A 1 93 ? 2.012 -0.657 -11.010 1.00 92.19 93 ALA A N 1
ATOM 685 C CA . ALA A 1 93 ? 1.608 0.317 -12.011 1.00 92.19 93 ALA A CA 1
ATOM 686 C C . ALA A 1 93 ? 1.866 -0.252 -13.410 1.00 92.19 93 ALA A C 1
ATOM 688 O O . ALA A 1 93 ? 2.891 -0.905 -13.644 1.00 92.19 93 ALA A O 1
ATOM 689 N N . ASP A 1 94 ? 0.945 0.012 -14.332 1.00 88.19 94 ASP A N 1
ATOM 690 C CA . ASP A 1 94 ? 1.017 -0.511 -15.700 1.00 88.19 94 ASP A CA 1
ATOM 691 C C . ASP A 1 94 ? 1.672 0.479 -16.674 1.00 88.19 94 ASP A C 1
ATOM 693 O O . ASP A 1 94 ? 2.270 0.070 -17.671 1.00 88.19 94 ASP A O 1
ATOM 697 N N . ASP A 1 95 ? 1.636 1.774 -16.351 1.00 90.56 95 ASP A N 1
ATOM 698 C CA . ASP A 1 95 ? 2.219 2.847 -17.150 1.00 90.56 95 ASP A CA 1
ATOM 699 C C . ASP A 1 95 ? 2.989 3.874 -16.303 1.00 90.56 95 ASP A C 1
ATOM 701 O O . ASP A 1 95 ? 3.000 3.840 -15.069 1.00 90.56 95 ASP A O 1
ATOM 705 N N . ALA A 1 96 ? 3.686 4.778 -16.994 1.00 90.44 96 ALA A N 1
ATOM 706 C CA . ALA A 1 96 ? 4.527 5.790 -16.365 1.00 90.44 96 ALA A CA 1
ATOM 707 C C . ALA A 1 96 ? 3.715 6.828 -15.570 1.00 90.44 96 ALA A C 1
ATOM 709 O O . ALA A 1 96 ? 4.148 7.232 -14.496 1.00 90.44 96 ALA A O 1
ATOM 710 N N . ALA A 1 97 ? 2.529 7.215 -16.050 1.00 94.38 97 ALA A N 1
ATOM 711 C CA . ALA A 1 97 ? 1.690 8.197 -15.364 1.00 94.38 97 ALA A CA 1
ATOM 712 C C . ALA A 1 97 ? 1.202 7.660 -14.008 1.00 94.38 97 ALA A C 1
ATOM 714 O O . ALA A 1 97 ? 1.279 8.351 -12.995 1.00 94.38 97 ALA A O 1
ATOM 715 N N . THR A 1 98 ? 0.798 6.391 -13.972 1.00 94.50 98 THR A N 1
ATOM 716 C CA . THR A 1 98 ? 0.416 5.676 -12.751 1.00 94.50 98 THR A CA 1
ATOM 717 C C . THR A 1 98 ? 1.611 5.517 -11.807 1.00 94.50 98 THR A C 1
ATOM 719 O O . THR A 1 98 ? 1.455 5.613 -10.590 1.00 94.50 98 THR A O 1
ATOM 722 N N . CYS A 1 99 ? 2.826 5.311 -12.336 1.00 95.50 99 CYS A N 1
ATOM 723 C CA . CYS A 1 99 ? 4.045 5.294 -11.516 1.00 95.50 99 CYS A CA 1
ATOM 724 C C . CYS A 1 99 ? 4.273 6.641 -10.816 1.00 95.50 99 CYS A C 1
ATOM 726 O O . CYS A 1 99 ? 4.565 6.663 -9.618 1.00 95.50 99 CYS A O 1
ATOM 728 N N . ASP A 1 100 ? 4.115 7.750 -11.544 1.00 96.19 100 ASP A N 1
ATOM 729 C CA . ASP A 1 100 ? 4.268 9.101 -11.001 1.00 96.19 100 ASP A CA 1
ATOM 730 C C . ASP A 1 100 ? 3.192 9.411 -9.952 1.00 96.19 100 ASP A C 1
ATOM 732 O O . ASP A 1 100 ? 3.498 9.951 -8.888 1.00 96.19 100 ASP A O 1
ATOM 736 N N . GLU A 1 101 ? 1.941 9.013 -10.194 1.00 96.00 101 GLU A N 1
ATOM 737 C CA . GLU A 1 101 ? 0.856 9.148 -9.218 1.00 96.00 101 GLU A CA 1
ATOM 738 C C . GLU A 1 101 ? 1.142 8.338 -7.945 1.00 96.00 101 GLU A C 1
ATOM 740 O O . GLU A 1 101 ? 1.110 8.875 -6.833 1.00 96.00 101 GLU A O 1
ATOM 745 N N . ASN A 1 102 ? 1.505 7.063 -8.088 1.00 96.25 102 ASN A N 1
ATOM 746 C CA . ASN A 1 102 ? 1.856 6.205 -6.959 1.00 96.25 102 ASN A CA 1
ATOM 747 C C . ASN A 1 102 ? 3.044 6.760 -6.167 1.00 96.25 102 ASN A C 1
ATOM 749 O O . ASN A 1 102 ? 3.032 6.708 -4.935 1.00 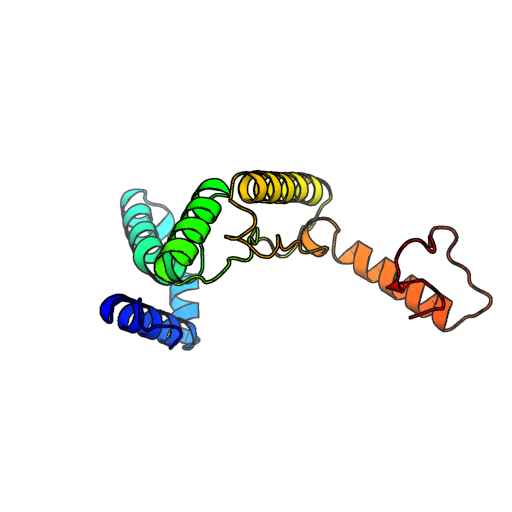96.25 102 ASN A O 1
ATOM 753 N N . MET A 1 103 ? 4.039 7.345 -6.844 1.00 96.12 103 MET A N 1
ATOM 754 C CA . MET A 1 103 ? 5.143 8.047 -6.188 1.00 96.12 103 MET A CA 1
ATOM 755 C C . MET A 1 103 ? 4.623 9.162 -5.273 1.00 96.12 103 MET A C 1
ATOM 757 O O . MET A 1 103 ? 5.046 9.249 -4.119 1.00 96.12 103 MET A O 1
ATOM 761 N N . GLN A 1 104 ? 3.654 9.965 -5.725 1.00 96.81 104 GLN A N 1
ATOM 762 C CA . GLN A 1 104 ? 3.041 10.997 -4.880 1.00 96.81 104 GLN A CA 1
ATOM 763 C C . GLN A 1 104 ? 2.344 10.400 -3.651 1.00 96.81 104 GLN A C 1
ATOM 765 O O . GLN A 1 104 ? 2.456 10.946 -2.552 1.00 96.81 104 GLN A O 1
ATOM 770 N N . HIS A 1 105 ? 1.663 9.262 -3.787 1.00 96.31 105 HIS A N 1
ATOM 771 C CA . HIS A 1 105 ? 1.045 8.578 -2.647 1.00 96.31 105 HIS A CA 1
ATOM 772 C C . HIS A 1 105 ? 2.071 8.031 -1.645 1.00 96.31 105 HIS A C 1
ATOM 774 O O . HIS A 1 105 ? 1.864 8.148 -0.431 1.00 96.31 105 HIS A O 1
ATOM 780 N N . PHE A 1 106 ? 3.206 7.504 -2.111 1.00 96.62 106 PHE A N 1
ATOM 781 C CA . PHE A 1 106 ? 4.305 7.122 -1.221 1.00 96.62 106 PHE A CA 1
ATOM 782 C C . PHE A 1 106 ? 4.878 8.335 -0.483 1.00 96.62 106 PHE A C 1
ATOM 784 O O . PHE A 1 106 ? 5.046 8.272 0.734 1.00 96.62 106 PHE A O 1
ATOM 791 N N . LEU A 1 107 ? 5.091 9.461 -1.172 1.00 96.50 107 LEU A N 1
ATOM 792 C CA . LEU A 1 107 ? 5.552 10.702 -0.541 1.00 96.50 107 LEU A CA 1
ATOM 793 C C . LEU A 1 107 ? 4.568 11.205 0.524 1.00 96.50 107 LEU A C 1
ATOM 795 O O . LEU A 1 107 ? 4.983 11.518 1.637 1.00 96.50 107 LEU A O 1
ATOM 799 N N . ARG A 1 108 ? 3.259 11.196 0.243 1.00 96.44 108 ARG A N 1
ATOM 800 C CA . ARG A 1 108 ? 2.226 11.532 1.242 1.00 96.44 108 ARG A CA 1
ATOM 801 C C . ARG A 1 108 ? 2.258 10.591 2.446 1.00 96.44 108 ARG A C 1
ATOM 803 O O . ARG A 1 108 ? 2.079 11.040 3.572 1.00 96.44 108 ARG A O 1
ATOM 810 N N . THR A 1 109 ? 2.512 9.302 2.224 1.00 95.75 109 THR A N 1
ATOM 811 C CA . THR A 1 109 ? 2.646 8.316 3.307 1.00 95.75 109 THR A CA 1
ATOM 812 C C . THR A 1 109 ? 3.876 8.600 4.171 1.00 95.75 109 THR A C 1
ATOM 814 O O . THR A 1 109 ? 3.797 8.510 5.394 1.00 95.75 109 THR A O 1
ATOM 817 N N . ILE A 1 110 ? 4.996 8.993 3.558 1.00 95.50 110 ILE A N 1
ATOM 818 C CA . ILE A 1 110 ? 6.212 9.417 4.268 1.00 95.50 110 ILE A CA 1
ATOM 819 C C . ILE A 1 110 ? 5.945 10.679 5.092 1.00 95.50 110 ILE A C 1
ATOM 821 O O . ILE A 1 110 ? 6.336 10.735 6.256 1.00 95.50 110 ILE A O 1
ATOM 825 N N . GLU A 1 111 ? 5.257 11.672 4.532 1.00 96.00 111 GLU A N 1
ATOM 826 C CA . GLU A 1 111 ? 4.924 12.894 5.270 1.00 96.00 111 GLU A CA 1
ATOM 827 C C . GLU A 1 111 ? 3.966 12.627 6.435 1.00 96.00 111 GLU A C 1
ATOM 829 O O . GLU A 1 111 ? 4.184 13.125 7.540 1.00 96.00 111 GLU A O 1
ATOM 834 N N . ALA A 1 112 ? 2.968 11.761 6.247 1.00 94.19 112 ALA A N 1
ATOM 835 C CA . ALA A 1 112 ? 2.113 11.322 7.345 1.00 94.19 112 ALA A CA 1
ATOM 836 C C . ALA A 1 112 ? 2.918 10.580 8.426 1.00 94.19 112 ALA A C 1
ATOM 838 O O . ALA A 1 112 ? 2.754 10.868 9.609 1.00 94.19 112 ALA A O 1
ATOM 839 N N . ALA A 1 113 ? 3.855 9.703 8.048 1.00 93.50 113 ALA A N 1
ATOM 840 C CA . ALA A 1 113 ? 4.743 9.039 9.003 1.00 93.50 113 ALA A CA 1
ATOM 841 C C . ALA A 1 113 ? 5.591 10.042 9.803 1.00 93.50 113 ALA A C 1
ATOM 843 O O . ALA A 1 113 ? 5.737 9.894 11.012 1.00 93.50 113 ALA A O 1
ATOM 844 N N . LYS A 1 114 ? 6.106 11.095 9.154 1.00 93.62 114 LYS A N 1
ATOM 845 C CA . LYS A 1 114 ? 6.899 12.156 9.804 1.00 93.62 114 LYS A CA 1
ATOM 846 C C . LYS A 1 114 ? 6.104 12.974 10.823 1.00 93.62 114 LYS A C 1
ATOM 848 O O . LYS A 1 114 ? 6.709 13.517 11.742 1.00 93.62 114 LYS A O 1
ATOM 853 N N . SER A 1 115 ? 4.781 13.068 10.673 1.00 92.25 115 SER A N 1
ATOM 854 C CA . SER A 1 115 ? 3.918 13.713 11.673 1.00 92.25 115 SER A CA 1
ATOM 855 C C . SER A 1 115 ? 3.744 12.889 12.956 1.00 92.25 115 SER A C 1
ATOM 857 O O . SER A 1 115 ? 3.350 13.438 13.984 1.00 92.25 115 SER A O 1
ATOM 859 N N . LEU A 1 116 ? 4.070 11.591 12.927 1.00 92.31 116 LEU A N 1
ATOM 860 C CA . LEU A 1 116 ? 4.025 10.723 14.100 1.00 92.31 116 LEU A CA 1
ATOM 861 C C . LEU A 1 116 ? 5.348 10.770 14.880 1.00 92.31 116 LEU A C 1
ATOM 863 O O . LEU A 1 116 ? 6.424 10.868 14.284 1.00 92.31 116 LEU A O 1
ATOM 867 N N . PRO A 1 117 ? 5.315 10.595 16.213 1.00 92.88 117 PRO A N 1
ATOM 868 C CA . PRO A 1 117 ? 6.522 10.315 16.980 1.00 92.88 117 PRO A CA 1
ATOM 869 C C . PRO A 1 117 ? 7.264 9.093 16.419 1.00 92.88 117 PRO A C 1
ATOM 871 O O . PRO A 1 117 ? 6.653 8.067 16.116 1.00 92.88 117 PRO A O 1
ATOM 874 N N . THR A 1 118 ? 8.596 9.158 16.344 1.00 87.50 118 THR A N 1
ATOM 875 C CA . THR A 1 118 ? 9.452 8.064 15.831 1.00 87.50 118 THR A CA 1
ATOM 876 C C . THR A 1 118 ? 9.347 6.770 16.645 1.00 87.50 118 THR A C 1
ATOM 878 O O . THR A 1 118 ? 9.758 5.699 16.200 1.00 87.50 118 THR A O 1
ATOM 881 N N . SER A 1 119 ? 8.779 6.836 17.848 1.00 90.56 119 SER A N 1
ATOM 882 C CA . SER A 1 119 ? 8.436 5.670 18.654 1.00 90.56 119 SER A CA 1
ATOM 883 C C . SER A 1 119 ? 7.206 4.916 18.133 1.00 90.56 119 SER A C 1
ATOM 885 O O . SER A 1 119 ? 7.138 3.714 18.367 1.00 90.56 119 SER A O 1
ATOM 887 N N . HIS A 1 120 ? 6.275 5.566 17.424 1.00 90.06 120 HIS A N 1
ATOM 888 C CA . HIS A 1 120 ? 4.955 5.013 17.080 1.00 90.06 120 HIS A CA 1
ATOM 889 C C . HIS A 1 120 ? 4.947 4.190 15.785 1.00 90.06 120 HIS A C 1
ATOM 891 O O . HIS A 1 120 ? 4.101 3.313 15.609 1.00 90.06 120 HIS A O 1
ATOM 897 N N . PHE A 1 121 ? 5.897 4.432 14.885 1.00 93.12 121 PHE A N 1
ATOM 898 C CA . PHE A 1 121 ? 6.048 3.680 13.641 1.00 93.12 121 PHE A CA 1
ATOM 899 C C . PHE A 1 121 ? 7.452 3.080 13.532 1.00 93.12 121 PHE A C 1
ATOM 901 O O . PHE A 1 121 ? 8.381 3.501 14.220 1.00 93.12 121 PHE A O 1
ATOM 908 N N . SER A 1 122 ? 7.605 2.052 12.701 1.00 93.38 122 SER A N 1
ATOM 909 C CA . SER A 1 122 ? 8.900 1.415 12.438 1.00 93.38 122 SER A CA 1
ATOM 910 C C . SER A 1 122 ? 9.446 1.768 11.059 1.00 93.38 122 SER A C 1
ATOM 912 O O . SER A 1 122 ? 10.627 2.081 10.931 1.00 93.38 122 SER A O 1
ATOM 914 N N . SER A 1 123 ? 8.599 1.728 10.030 1.00 94.69 123 SER A N 1
ATOM 915 C CA . SER A 1 123 ? 8.994 2.010 8.652 1.00 94.69 12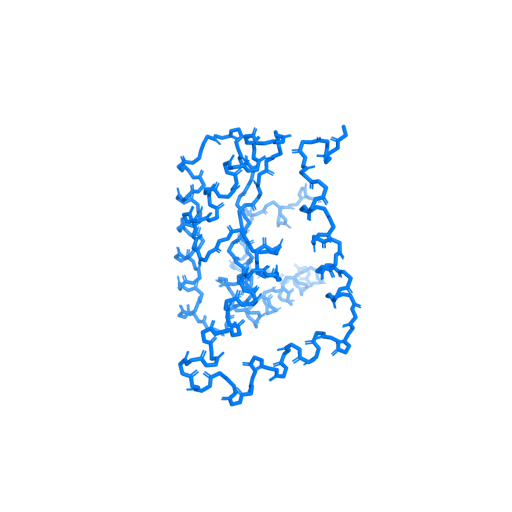3 SER A CA 1
ATOM 916 C C . SER A 1 123 ? 7.807 2.387 7.765 1.00 94.69 123 SER A C 1
ATOM 918 O O . SER A 1 123 ? 6.641 2.158 8.101 1.00 94.69 123 SER A O 1
ATOM 920 N N . VAL A 1 124 ? 8.132 2.957 6.604 1.00 95.00 124 VAL A N 1
ATOM 921 C CA . VAL A 1 124 ? 7.220 3.097 5.466 1.00 95.00 124 VAL A CA 1
ATOM 922 C C . VAL A 1 124 ? 7.598 2.040 4.435 1.00 95.00 124 VAL A C 1
ATOM 924 O O . VAL A 1 124 ? 8.777 1.869 4.124 1.00 95.00 124 VAL A O 1
ATOM 927 N N . VAL A 1 125 ? 6.608 1.319 3.917 1.00 95.12 125 VAL A N 1
ATOM 928 C CA . VAL A 1 125 ? 6.809 0.256 2.928 1.00 95.12 125 VAL A CA 1
ATOM 929 C C . VAL A 1 125 ? 6.499 0.789 1.537 1.00 95.12 125 VAL A C 1
ATOM 931 O O . VAL A 1 125 ? 5.413 1.312 1.287 1.00 95.12 125 VAL A O 1
ATOM 934 N N . VAL A 1 126 ? 7.449 0.606 0.624 1.00 94.31 126 VAL A N 1
ATOM 935 C CA . VAL A 1 126 ? 7.324 0.972 -0.789 1.00 94.31 126 VAL A CA 1
ATOM 936 C C . VAL A 1 126 ? 7.485 -0.282 -1.634 1.00 94.31 126 VAL A C 1
ATOM 938 O O . VAL A 1 126 ? 8.421 -1.058 -1.435 1.00 94.31 126 VAL A O 1
ATOM 941 N N . LYS A 1 127 ? 6.582 -0.475 -2.597 1.00 94.38 127 LYS A N 1
ATOM 942 C CA . LYS A 1 127 ? 6.666 -1.568 -3.569 1.00 94.38 127 LYS A CA 1
ATOM 943 C C . LYS A 1 127 ? 7.219 -1.028 -4.880 1.00 94.38 127 LYS A C 1
ATOM 945 O O . LYS A 1 12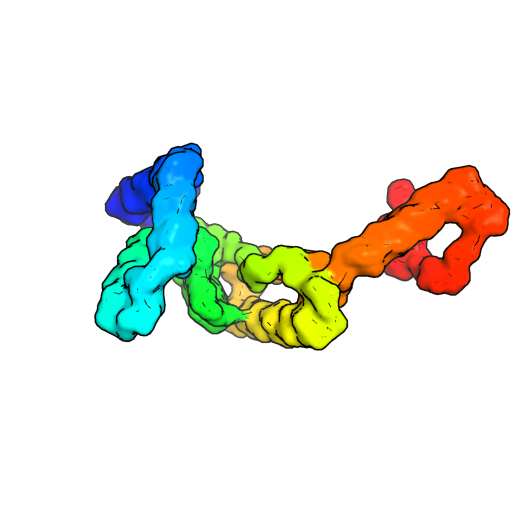7 ? 6.604 -0.173 -5.507 1.00 94.38 127 LYS A O 1
ATOM 950 N N . ILE A 1 128 ? 8.379 -1.527 -5.306 1.00 92.81 128 ILE A N 1
ATOM 951 C CA . ILE A 1 128 ? 9.075 -1.032 -6.511 1.00 92.81 128 ILE A CA 1
ATOM 952 C C . ILE A 1 128 ? 8.205 -1.190 -7.765 1.00 92.81 128 ILE A C 1
ATOM 954 O O . ILE A 1 128 ? 8.207 -0.324 -8.632 1.00 92.81 128 ILE A O 1
ATOM 958 N N . THR A 1 129 ? 7.414 -2.258 -7.839 1.00 94.94 129 THR A N 1
ATOM 959 C CA . THR A 1 129 ? 6.468 -2.531 -8.932 1.00 94.94 129 THR A CA 1
ATOM 960 C C . THR A 1 129 ? 5.385 -1.465 -9.090 1.00 94.94 129 THR A C 1
ATOM 962 O O . THR A 1 129 ? 4.794 -1.363 -10.160 1.00 94.94 129 THR A O 1
ATOM 965 N N . ALA A 1 130 ? 5.125 -0.656 -8.061 1.00 95.69 130 ALA A N 1
ATOM 966 C CA . ALA A 1 130 ? 4.167 0.443 -8.114 1.00 95.69 130 ALA A CA 1
ATOM 967 C C . ALA A 1 130 ? 4.741 1.743 -8.697 1.00 95.69 130 ALA A C 1
ATOM 969 O O . ALA A 1 130 ? 3.973 2.630 -9.053 1.00 95.69 130 ALA A O 1
ATOM 970 N N . ILE A 1 131 ? 6.069 1.860 -8.790 1.00 95.06 131 ILE A N 1
ATOM 971 C CA . ILE A 1 131 ? 6.782 3.032 -9.336 1.00 95.06 131 ILE A CA 1
ATOM 972 C C . ILE A 1 131 ? 7.666 2.672 -10.534 1.00 95.06 131 ILE A C 1
ATOM 974 O O . ILE A 1 131 ? 8.435 3.494 -11.025 1.00 95.06 131 ILE A O 1
ATOM 978 N N . CYS A 1 132 ? 7.608 1.420 -10.978 1.00 93.81 132 CYS A N 1
ATOM 979 C CA . CYS A 1 132 ? 8.352 0.926 -12.119 1.00 93.81 132 CYS A CA 1
ATOM 980 C C . CYS A 1 132 ? 7.557 -0.213 -12.768 1.00 93.81 132 CYS A C 1
ATOM 982 O O . CYS A 1 132 ? 7.299 -1.218 -12.093 1.00 93.81 132 CYS A O 1
ATOM 984 N N . PRO A 1 133 ? 7.197 -0.108 -14.061 1.00 92.25 133 PRO A N 1
ATOM 985 C CA . PRO A 1 133 ? 6.403 -1.132 -14.721 1.00 92.25 133 PRO A CA 1
ATOM 986 C C . PRO A 1 133 ? 7.079 -2.503 -14.661 1.00 92.25 133 PRO A C 1
ATOM 988 O O . PRO A 1 133 ? 8.283 -2.646 -14.904 1.00 92.25 133 PRO A O 1
ATOM 991 N N . ILE A 1 134 ? 6.289 -3.549 -14.408 1.00 92.19 134 ILE A N 1
ATOM 992 C CA . ILE A 1 134 ? 6.792 -4.928 -14.288 1.00 92.19 134 ILE A CA 1
ATOM 993 C C . ILE A 1 134 ? 7.549 -5.362 -15.551 1.00 92.19 134 ILE A C 1
ATOM 995 O O . ILE A 1 134 ? 8.541 -6.088 -15.468 1.00 92.19 134 ILE A O 1
ATOM 999 N N . SER A 1 135 ? 7.110 -4.915 -16.729 1.00 91.81 135 SER A N 1
ATOM 1000 C CA . SER A 1 135 ? 7.777 -5.195 -18.004 1.00 91.81 135 SER A CA 1
ATOM 1001 C C . SER A 1 135 ? 9.213 -4.658 -18.040 1.00 91.81 135 SER A C 1
ATOM 1003 O O . SER A 1 135 ? 10.118 -5.357 -18.498 1.00 91.81 135 SER A O 1
ATOM 1005 N N . LEU A 1 136 ? 9.448 -3.459 -17.501 1.00 90.75 136 LEU A N 1
ATOM 1006 C CA . LEU A 1 136 ? 10.779 -2.868 -17.398 1.00 90.75 136 LEU A CA 1
ATOM 1007 C C . LEU A 1 136 ? 11.637 -3.630 -16.385 1.00 90.75 136 LEU A C 1
ATOM 1009 O O . LEU A 1 136 ? 12.765 -4.002 -16.706 1.00 90.75 136 LEU A O 1
ATOM 1013 N N . LEU A 1 137 ? 11.085 -3.940 -15.209 1.00 91.62 137 LEU A N 1
ATOM 1014 C CA . LEU A 1 137 ? 11.780 -4.726 -14.182 1.00 91.62 137 LEU A CA 1
ATOM 1015 C C . LEU A 1 137 ? 12.201 -6.108 -14.699 1.00 91.62 137 LEU A C 1
ATOM 1017 O O . LEU A 1 137 ? 13.322 -6.542 -14.435 1.00 91.62 137 LEU A O 1
ATOM 1021 N N . LYS A 1 138 ? 11.350 -6.776 -15.489 1.00 93.94 138 LYS A N 1
ATOM 1022 C CA . LYS A 1 138 ? 11.686 -8.045 -16.157 1.00 93.94 138 LYS A CA 1
ATOM 1023 C C . LYS A 1 138 ? 12.877 -7.883 -17.102 1.00 93.94 138 LYS A C 1
ATOM 1025 O O . LYS A 1 138 ? 13.847 -8.621 -16.973 1.00 93.94 138 LYS A O 1
ATOM 1030 N N . ARG A 1 139 ? 12.860 -6.870 -17.977 1.00 93.44 139 ARG A N 1
ATOM 1031 C CA . ARG A 1 139 ? 13.967 -6.604 -18.917 1.00 93.44 139 ARG A CA 1
ATOM 1032 C C . ARG A 1 139 ? 15.279 -6.294 -18.196 1.00 93.44 139 ARG A C 1
ATOM 1034 O O . ARG A 1 139 ? 16.319 -6.820 -18.577 1.00 93.44 139 ARG A O 1
ATOM 1041 N N . VAL A 1 140 ? 15.234 -5.476 -17.142 1.00 91.56 140 VAL A N 1
ATOM 1042 C CA . VAL A 1 140 ? 16.402 -5.189 -16.291 1.00 91.56 140 VAL A CA 1
ATOM 1043 C C . VAL A 1 140 ? 16.922 -6.478 -15.650 1.00 91.56 140 VAL A C 1
ATOM 1045 O O . VAL A 1 140 ? 18.121 -6.743 -15.688 1.00 91.56 140 VAL A O 1
ATOM 1048 N N . SER A 1 141 ? 16.027 -7.311 -15.115 1.00 92.19 141 SER A N 1
ATOM 1049 C CA . SER A 1 141 ? 16.373 -8.598 -14.507 1.00 92.19 141 SER A CA 1
ATOM 1050 C C . SER A 1 141 ? 17.048 -9.551 -15.502 1.00 92.19 141 SER A C 1
ATOM 1052 O O . SER A 1 141 ? 18.061 -10.165 -15.168 1.00 92.19 141 SER A O 1
ATOM 1054 N N . ASP A 1 142 ? 16.546 -9.640 -16.733 1.00 94.31 142 ASP A N 1
ATOM 1055 C CA . ASP A 1 142 ? 17.122 -10.489 -17.782 1.00 94.31 142 ASP A CA 1
ATOM 1056 C C . ASP A 1 142 ? 18.509 -10.010 -18.214 1.00 94.31 142 ASP A C 1
ATOM 1058 O O . ASP A 1 142 ? 19.434 -10.814 -18.335 1.00 94.31 142 ASP A O 1
ATOM 1062 N N . LEU A 1 143 ? 18.683 -8.696 -18.367 1.00 92.69 143 LEU A N 1
ATOM 1063 C CA . LEU A 1 143 ? 19.971 -8.087 -18.687 1.00 92.69 143 LEU A CA 1
ATOM 1064 C C . LEU A 1 143 ? 21.017 -8.338 -17.592 1.00 92.69 143 LEU A C 1
ATOM 1066 O O . LEU A 1 143 ? 22.154 -8.691 -17.904 1.00 92.69 143 LEU A O 1
ATOM 1070 N N . LEU A 1 144 ? 20.632 -8.221 -16.318 1.00 89.56 144 LEU A N 1
ATOM 1071 C CA . LEU A 1 144 ? 21.512 -8.523 -15.183 1.00 89.56 144 LEU A CA 1
ATOM 1072 C C . LEU A 1 144 ? 21.916 -10.004 -15.152 1.00 89.56 144 LEU A C 1
ATOM 1074 O O . LEU A 1 144 ? 23.085 -10.323 -14.938 1.00 89.56 144 LEU A O 1
ATOM 1078 N N . ARG A 1 145 ? 20.973 -10.922 -15.411 1.00 90.44 145 ARG A N 1
ATOM 1079 C CA . ARG A 1 145 ? 21.275 -12.361 -15.524 1.00 90.44 145 ARG A CA 1
ATOM 1080 C C . ARG A 1 145 ? 22.203 -12.661 -16.697 1.00 90.44 145 ARG A C 1
ATOM 1082 O O . ARG A 1 145 ? 23.033 -13.562 -16.594 1.00 90.44 145 ARG A O 1
ATOM 1089 N N . TRP A 1 146 ? 22.053 -11.944 -17.808 1.00 92.38 146 TRP A N 1
ATOM 1090 C CA . TRP A 1 146 ? 22.906 -12.114 -18.978 1.00 92.38 146 TRP A CA 1
ATOM 1091 C C . TRP A 1 146 ? 24.342 -11.655 -18.712 1.00 92.38 146 TRP A C 1
ATOM 1093 O O . TRP A 1 146 ? 25.269 -12.412 -18.984 1.00 92.38 146 TRP A O 1
ATOM 1103 N N . GLU A 1 147 ? 24.532 -10.479 -18.106 1.00 89.31 147 GLU A N 1
ATOM 1104 C CA . GLU A 1 147 ? 25.852 -10.007 -17.651 1.00 89.31 147 GLU A CA 1
ATOM 1105 C C . GLU A 1 147 ? 26.512 -11.006 -16.691 1.00 89.31 147 GLU A C 1
ATOM 1107 O O . GLU A 1 147 ? 27.686 -11.328 -16.852 1.00 89.31 147 GLU A O 1
ATOM 1112 N N . TYR A 1 148 ? 25.752 -11.570 -15.746 1.00 86.56 148 TYR A N 1
ATOM 1113 C CA . TYR A 1 148 ? 26.274 -12.588 -14.829 1.00 86.56 148 TYR A CA 1
ATOM 1114 C C . TYR A 1 148 ? 26.778 -13.847 -15.557 1.00 86.56 148 TYR A C 1
ATOM 1116 O O . TYR A 1 148 ? 27.811 -14.406 -15.192 1.00 86.56 148 TYR A O 1
ATOM 1124 N N . LYS A 1 149 ? 26.071 -14.297 -16.603 1.00 90.56 149 LYS A N 1
ATOM 1125 C CA . LYS A 1 149 ? 26.459 -15.479 -17.393 1.00 90.56 149 LYS A CA 1
ATOM 1126 C C . LYS A 1 149 ? 27.578 -15.202 -18.398 1.00 90.56 149 LYS A C 1
ATOM 1128 O O . LYS A 1 149 ? 28.324 -16.117 -18.735 1.00 90.56 149 LYS A O 1
ATOM 1133 N N . SER A 1 150 ? 27.678 -13.978 -18.908 1.00 88.56 150 SER A N 1
ATOM 1134 C CA . SER A 1 150 ? 28.597 -13.602 -19.981 1.00 88.56 150 SER A CA 1
ATOM 1135 C C . SER A 1 150 ? 29.538 -12.495 -19.516 1.00 88.56 150 SER A C 1
ATOM 1137 O O . SER A 1 150 ? 29.241 -11.315 -19.678 1.00 88.56 150 SER A O 1
ATOM 1139 N N . GLN A 1 151 ? 30.727 -12.873 -19.036 1.00 75.44 151 GLN A N 1
ATOM 1140 C CA . GLN A 1 151 ? 31.730 -11.943 -18.486 1.00 75.44 151 GLN A CA 1
ATOM 1141 C C . GLN A 1 151 ? 32.200 -10.843 -19.464 1.00 75.44 151 GLN A C 1
ATOM 1143 O O . GLN A 1 151 ? 32.710 -9.808 -19.035 1.00 75.44 151 GLN A O 1
ATOM 1148 N N . ASN A 1 15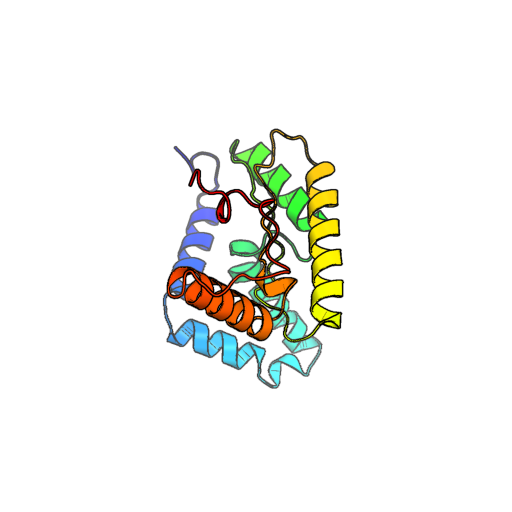2 ? 32.006 -11.038 -20.773 1.00 86.38 152 ASN A N 1
ATOM 1149 C CA . ASN A 1 152 ? 32.338 -10.052 -21.810 1.00 86.38 152 ASN A CA 1
ATOM 1150 C C . ASN A 1 152 ? 31.236 -9.007 -22.040 1.00 86.38 152 ASN A C 1
ATOM 1152 O O . ASN A 1 152 ? 31.469 -8.003 -22.710 1.00 86.38 152 ASN A O 1
ATOM 1156 N N . PHE A 1 153 ? 30.031 -9.235 -21.519 1.00 87.31 153 PHE A N 1
ATOM 1157 C CA . PHE A 1 153 ? 28.910 -8.319 -21.658 1.00 87.31 153 PHE A CA 1
ATOM 1158 C C . PHE A 1 153 ? 28.821 -7.457 -20.405 1.00 87.31 153 PHE A C 1
ATOM 1160 O O . PHE A 1 153 ? 28.627 -7.987 -19.320 1.00 87.31 153 PHE A O 1
ATOM 1167 N N . LYS A 1 154 ? 28.964 -6.137 -20.551 1.00 87.44 154 LYS A N 1
ATOM 1168 C CA . LYS A 1 154 ? 28.871 -5.182 -19.441 1.00 87.44 154 LYS A CA 1
ATOM 1169 C C . LYS A 1 154 ? 27.735 -4.203 -19.684 1.00 87.44 154 LYS A C 1
ATOM 1171 O O . LYS A 1 154 ? 27.633 -3.620 -20.763 1.00 87.44 154 LYS A O 1
ATOM 1176 N N . LEU A 1 155 ? 26.904 -3.994 -18.674 1.00 89.25 155 LEU A N 1
ATOM 1177 C CA . LEU A 1 155 ? 25.793 -3.054 -18.719 1.00 8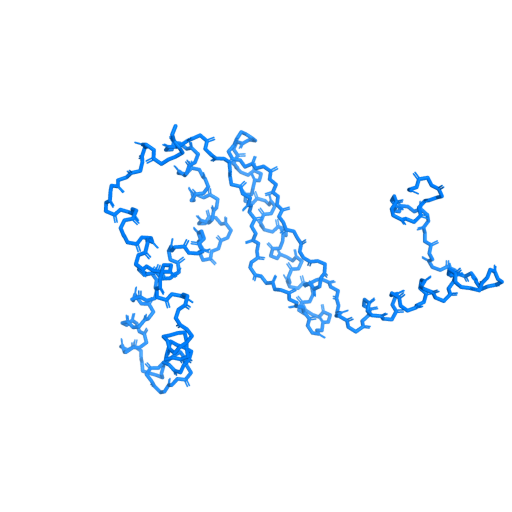9.25 155 LEU A CA 1
ATOM 1178 C C . LEU A 1 155 ? 26.289 -1.634 -18.440 1.00 89.25 155 LEU A C 1
ATOM 1180 O O . LEU A 1 155 ? 26.631 -1.297 -17.311 1.00 89.25 155 LEU A O 1
ATOM 1184 N N . SER A 1 156 ? 26.292 -0.775 -19.461 1.00 88.06 156 SER A N 1
ATOM 1185 C CA . SER A 1 156 ? 26.776 0.613 -19.354 1.00 88.06 156 SER A CA 1
ATOM 1186 C C . SER A 1 156 ? 25.975 1.476 -18.374 1.00 88.06 156 SER A C 1
ATOM 1188 O O . SER A 1 156 ? 26.515 2.413 -17.795 1.00 88.06 156 SER A O 1
ATOM 1190 N N . TRP A 1 157 ? 24.698 1.153 -18.170 1.00 86.50 157 TRP A N 1
ATOM 1191 C CA . TRP A 1 157 ? 23.812 1.837 -17.227 1.00 86.50 157 TRP A CA 1
ATOM 1192 C C . TRP A 1 157 ? 23.864 1.254 -15.808 1.00 86.50 157 TRP A C 1
ATOM 1194 O O . TRP A 1 157 ? 23.266 1.829 -14.898 1.00 86.50 157 TRP A O 1
ATOM 1204 N N . LYS A 1 158 ? 24.540 0.116 -15.586 1.00 85.69 158 LYS A N 1
ATOM 1205 C CA . LYS A 1 158 ? 24.624 -0.499 -14.258 1.00 85.69 158 LYS A CA 1
ATOM 1206 C C . LYS A 1 158 ? 25.578 0.307 -13.382 1.00 85.69 158 LYS A C 1
ATOM 1208 O O . LYS A 1 158 ? 26.798 0.187 -13.466 1.00 85.69 158 LYS A O 1
ATOM 1213 N N . LEU A 1 159 ? 25.000 1.108 -12.498 1.00 78.94 159 LEU A N 1
ATOM 1214 C CA . LEU A 1 159 ? 25.734 1.814 -11.458 1.00 78.94 159 LEU A CA 1
ATOM 1215 C C . LEU A 1 159 ? 26.021 0.854 -10.293 1.00 78.94 159 LEU A C 1
ATOM 1217 O O . LEU A 1 159 ? 25.122 0.162 -9.815 1.00 78.94 159 LEU A O 1
ATOM 1221 N N . ARG A 1 160 ? 27.258 0.843 -9.781 1.00 72.38 160 ARG A N 1
ATOM 1222 C CA . ARG A 1 160 ? 27.655 0.082 -8.573 1.00 72.38 160 ARG A CA 1
ATOM 1223 C C . ARG A 1 160 ? 27.210 0.770 -7.270 1.00 72.38 160 ARG A C 1
ATOM 1225 O O . ARG A 1 160 ? 27.910 0.719 -6.266 1.00 72.38 160 ARG A O 1
ATOM 1232 N N . SER A 1 161 ? 26.089 1.486 -7.311 1.00 71.94 161 SER A N 1
ATOM 1233 C CA . SER A 1 161 ? 25.595 2.313 -6.206 1.00 71.94 161 SER A CA 1
ATOM 1234 C C . SER A 1 161 ? 24.641 1.570 -5.273 1.00 71.94 161 SER A C 1
ATOM 1236 O O . SER A 1 161 ? 24.491 1.970 -4.123 1.00 71.94 161 SER A O 1
ATOM 1238 N N . PHE A 1 162 ? 24.012 0.487 -5.734 1.00 66.12 162 PHE A N 1
ATOM 1239 C CA . PHE A 1 162 ? 23.216 -0.375 -4.866 1.00 66.12 162 PHE A CA 1
ATOM 1240 C C . PHE A 1 162 ? 24.083 -1.487 -4.265 1.00 66.12 162 PHE A C 1
ATOM 1242 O O . PHE A 1 162 ? 24.804 -2.141 -5.021 1.00 66.12 162 PHE A O 1
ATOM 1249 N N . PRO A 1 163 ? 23.956 -1.778 -2.954 1.00 66.31 163 PRO A N 1
ATOM 1250 C CA . PRO A 1 163 ? 24.693 -2.865 -2.305 1.00 66.31 163 PRO A CA 1
ATOM 1251 C C . PRO A 1 163 ? 24.510 -4.216 -3.004 1.00 66.31 163 PRO A C 1
ATOM 1253 O O . PRO A 1 163 ? 25.473 -4.943 -3.193 1.00 66.31 163 PRO A O 1
ATOM 1256 N N . VAL A 1 164 ? 23.305 -4.502 -3.514 1.00 65.62 164 VAL A N 1
ATOM 1257 C CA . VAL A 1 164 ? 23.009 -5.741 -4.263 1.00 65.62 164 VAL A CA 1
ATOM 1258 C C . VAL A 1 164 ? 23.806 -5.881 -5.573 1.00 65.62 164 VAL A C 1
ATOM 1260 O O . VAL A 1 164 ? 23.848 -6.953 -6.168 1.00 65.62 164 VAL A O 1
ATOM 1263 N N . PHE A 1 165 ? 24.424 -4.798 -6.051 1.00 66.25 165 PHE A N 1
ATOM 1264 C CA . PHE A 1 165 ? 25.275 -4.775 -7.240 1.00 66.25 165 PHE A CA 1
ATOM 1265 C C . PHE A 1 165 ? 26.761 -4.567 -6.914 1.00 66.25 165 PHE A C 1
ATOM 1267 O O . PHE A 1 165 ? 27.551 -4.426 -7.852 1.00 66.25 165 PHE A O 1
ATOM 1274 N N . SER A 1 166 ? 27.152 -4.517 -5.633 1.00 63.34 166 SER A N 1
ATOM 1275 C CA . SER A 1 166 ? 28.559 -4.457 -5.234 1.00 63.34 166 SER A CA 1
ATOM 1276 C C . SER A 1 166 ? 29.166 -5.858 -5.159 1.00 63.34 166 SER A C 1
ATOM 1278 O O . SER A 1 166 ? 28.488 -6.827 -4.832 1.00 63.34 166 SER A O 1
ATOM 1280 N N . ASP A 1 167 ? 30.473 -5.958 -5.414 1.00 60.91 167 ASP A N 1
ATOM 1281 C CA . ASP A 1 167 ? 31.246 -7.215 -5.357 1.00 60.91 167 ASP A CA 1
ATOM 1282 C C . ASP A 1 167 ? 31.402 -7.768 -3.915 1.00 60.91 167 ASP A C 1
ATOM 1284 O O . ASP A 1 167 ? 32.158 -8.704 -3.674 1.00 60.91 167 ASP A O 1
ATOM 1288 N N . SER A 1 168 ? 30.723 -7.149 -2.947 1.00 56.25 168 SER A N 1
ATOM 1289 C CA . SER A 1 168 ? 30.826 -7.382 -1.503 1.00 56.25 168 SER A CA 1
ATOM 1290 C C . SER A 1 168 ? 29.525 -7.892 -0.864 1.00 56.25 168 SER A C 1
ATOM 1292 O O . SER A 1 168 ? 29.406 -7.850 0.361 1.00 56.25 168 SER A O 1
ATOM 1294 N N . SER A 1 169 ? 28.565 -8.352 -1.677 1.00 45.50 169 SER A N 1
ATOM 1295 C CA . SER A 1 169 ? 27.356 -9.062 -1.222 1.00 45.50 169 SER A CA 1
ATOM 1296 C C . SER A 1 169 ? 27.559 -10.570 -1.132 1.00 45.50 169 SER A C 1
ATOM 1298 O O . SER A 1 169 ? 28.241 -11.124 -2.023 1.00 45.50 169 SER A O 1
#

Organism: NCBI:txid109376

InterPro domains:
  IPR015659 Proline oxidase family [PTHR13914] (2-168)
  IPR029041 FAD-linked oxidoreductase-like [SSF51730] (63-141)

pLDDT: mean 89.68, std 7.88, range [45.5, 96.81]